Protein AF-M6RF35-F1 (afdb_monomer_lite)

Organism: NCBI:txid1049910

Radius of gyration: 18.23 Å; chains: 1; bounding box: 44×42×42 Å

Secondary structure (DSSP, 8-state):
--HHHHHHHHHHHHHHHHHHHHH-TT-TTS-----HHHHHHHHHHHHHHHHHHHHHHTT----HHHHHHHHHHHHHHHHHHHHHHHHHHHHHHHTT-TT-HHHHHHHHHHHHHHHHHHHHHHHHHHHTT--

Sequence (131 aa):
MSSEEKDRIRKEVIQRVKSLADRFPDNSLIPRELTKTQEDKRKKDEERISEVRIALLEGREVIKPEMEFYLDSKIKKTKDMVEILEYSMKFFQDSRKNDQDSSLKLIEERLVSLQKSREELVLAKKKLDIP

Structure (mmCIF, N/CA/C/O backbone):
data_AF-M6RF35-F1
#
_entry.id   AF-M6RF35-F1
#
loop_
_atom_site.group_PDB
_atom_site.id
_atom_site.type_symbol
_atom_site.label_atom_id
_atom_site.label_alt_id
_atom_site.label_comp_id
_atom_site.label_asym_id
_atom_site.label_entity_id
_atom_site.label_seq_id
_atom_site.pdbx_PDB_ins_code
_atom_site.Cartn_x
_atom_site.Cartn_y
_atom_site.Cartn_z
_atom_site.occupancy
_atom_site.B_iso_or_equiv
_atom_site.auth_seq_id
_atom_site.auth_comp_id
_atom_site.auth_asym_id
_atom_site.auth_atom_id
_atom_site.pdbx_PDB_model_num
ATOM 1 N N . MET A 1 1 ? 17.941 20.913 -0.288 1.00 61.19 1 MET A N 1
ATOM 2 C CA . MET A 1 1 ? 17.286 20.645 -1.586 1.00 61.19 1 MET A CA 1
ATOM 3 C C . MET A 1 1 ? 16.216 21.689 -1.828 1.00 61.19 1 MET A C 1
ATOM 5 O O . MET A 1 1 ? 15.343 21.836 -0.973 1.00 61.19 1 MET A O 1
ATOM 9 N N . SER A 1 2 ? 16.296 22.407 -2.947 1.00 86.31 2 SER A N 1
ATOM 10 C CA . SER A 1 2 ? 15.253 23.357 -3.358 1.00 86.31 2 SER A CA 1
ATOM 11 C C . SER A 1 2 ? 13.989 22.617 -3.821 1.00 86.31 2 SER A C 1
ATOM 13 O O . SER A 1 2 ? 14.038 21.419 -4.116 1.00 86.31 2 SER A O 1
ATOM 15 N N . SER A 1 3 ? 12.845 23.310 -3.873 1.00 85.56 3 SER A N 1
ATOM 16 C CA . SER A 1 3 ? 11.602 22.736 -4.421 1.00 85.56 3 SER A CA 1
ATOM 17 C C . SER A 1 3 ? 11.791 22.289 -5.873 1.00 85.56 3 SER A C 1
ATOM 19 O O . SER A 1 3 ? 11.427 21.176 -6.232 1.00 85.56 3 SER A O 1
ATOM 21 N N . GLU A 1 4 ? 12.468 23.115 -6.671 1.00 87.31 4 GLU A N 1
ATOM 22 C CA . GLU A 1 4 ? 12.744 22.853 -8.087 1.00 87.31 4 GLU A CA 1
ATOM 23 C C . GLU A 1 4 ? 13.566 21.577 -8.304 1.00 87.31 4 GLU A C 1
ATOM 25 O O . GLU A 1 4 ? 13.311 20.798 -9.223 1.00 87.31 4 GLU A O 1
ATOM 30 N N . GLU A 1 5 ? 14.543 21.325 -7.433 1.00 90.62 5 GLU A N 1
ATOM 31 C CA . GLU A 1 5 ? 15.378 20.132 -7.515 1.00 90.62 5 GLU A CA 1
ATOM 32 C C . GLU A 1 5 ? 14.592 18.856 -7.183 1.00 90.62 5 GLU A C 1
ATOM 34 O O . GLU A 1 5 ? 14.763 17.832 -7.848 1.00 90.62 5 GLU A O 1
ATOM 39 N N . LYS A 1 6 ? 13.680 18.925 -6.204 1.00 87.62 6 LYS A N 1
ATOM 40 C CA . LYS A 1 6 ? 12.773 17.815 -5.873 1.00 87.62 6 LYS A CA 1
ATOM 41 C C . LYS A 1 6 ? 11.821 17.510 -7.028 1.00 87.62 6 LYS A C 1
ATOM 43 O O . LYS A 1 6 ? 11.629 16.340 -7.359 1.00 87.62 6 LYS A O 1
ATOM 48 N N . ASP A 1 7 ? 11.276 18.544 -7.664 1.00 88.75 7 ASP A N 1
ATOM 49 C CA . ASP A 1 7 ? 10.357 18.389 -8.794 1.00 88.75 7 ASP A CA 1
ATOM 50 C C . ASP A 1 7 ? 11.052 17.783 -10.016 1.00 88.75 7 ASP A C 1
ATOM 52 O O . ASP A 1 7 ? 10.493 16.904 -10.678 1.00 88.75 7 ASP A O 1
ATOM 56 N N . ARG A 1 8 ? 12.302 18.184 -10.286 1.00 92.81 8 ARG A N 1
ATOM 57 C CA . ARG A 1 8 ? 13.117 17.587 -11.352 1.00 92.81 8 ARG A CA 1
ATOM 58 C C . ARG A 1 8 ? 13.346 16.094 -11.114 1.00 92.81 8 ARG A C 1
ATOM 60 O O . ARG A 1 8 ? 13.094 15.297 -12.014 1.00 92.81 8 ARG A O 1
ATOM 67 N N . ILE A 1 9 ? 13.762 15.714 -9.904 1.00 92.88 9 ILE A N 1
ATOM 68 C CA . ILE A 1 9 ? 13.995 14.305 -9.544 1.00 92.88 9 ILE A CA 1
ATOM 69 C C . ILE A 1 9 ? 12.698 13.498 -9.642 1.00 92.88 9 ILE A C 1
ATOM 71 O O . ILE A 1 9 ? 12.701 12.397 -10.189 1.00 92.88 9 ILE A O 1
ATOM 75 N N . ARG A 1 10 ? 11.572 14.046 -9.164 1.00 90.62 10 ARG A N 1
ATOM 76 C CA . ARG A 1 10 ? 10.261 13.389 -9.258 1.00 90.62 10 ARG A CA 1
ATOM 77 C C . ARG A 1 10 ? 9.910 13.064 -10.711 1.00 90.62 10 ARG A C 1
ATOM 79 O O . ARG A 1 10 ? 9.582 11.915 -11.006 1.00 90.62 10 ARG A O 1
ATOM 86 N N . LYS A 1 11 ? 10.004 14.050 -11.608 1.00 93.88 11 LYS A N 1
ATOM 87 C CA . LYS A 1 11 ? 9.704 13.869 -13.038 1.00 93.88 11 LYS A CA 1
ATOM 88 C C . LYS A 1 11 ? 10.631 12.850 -13.691 1.00 93.88 11 LYS A C 1
ATOM 90 O O . LYS A 1 11 ? 10.174 11.998 -14.448 1.00 93.88 11 LYS A O 1
ATOM 95 N N . GLU A 1 12 ? 11.919 12.900 -13.368 1.00 94.62 12 GLU A N 1
ATOM 96 C CA . GLU A 1 12 ? 12.899 11.955 -13.897 1.00 94.62 12 GLU A CA 1
ATOM 97 C C . GLU A 1 12 ? 12.600 10.512 -13.465 1.00 94.62 12 GLU A C 1
ATOM 99 O O . GLU A 1 12 ? 12.614 9.601 -14.295 1.00 94.62 12 GLU A O 1
ATOM 104 N N . VAL A 1 13 ? 12.270 10.295 -12.189 1.00 94.56 13 VAL A N 1
ATOM 105 C CA . VAL A 1 13 ? 11.892 8.970 -11.680 1.00 94.56 13 VAL A CA 1
ATOM 106 C C . VAL A 1 13 ? 10.625 8.465 -12.364 1.00 94.56 13 VAL A C 1
ATOM 108 O O . VAL A 1 13 ? 10.626 7.332 -12.843 1.00 94.56 13 VAL A O 1
ATOM 111 N N . ILE A 1 14 ? 9.579 9.295 -12.463 1.00 94.94 14 ILE A N 1
ATOM 112 C CA . ILE A 1 14 ? 8.321 8.935 -13.140 1.00 94.94 14 ILE A CA 1
ATOM 113 C C . ILE A 1 14 ? 8.591 8.514 -14.587 1.00 94.94 14 ILE A C 1
ATOM 115 O O . ILE A 1 14 ? 8.095 7.481 -15.033 1.00 94.94 14 ILE A O 1
ATOM 119 N N . GLN A 1 15 ? 9.431 9.261 -15.306 1.00 95.19 15 GLN A N 1
ATOM 120 C CA . GLN A 1 15 ? 9.762 8.935 -16.688 1.00 95.19 15 GLN A CA 1
ATOM 121 C C . GLN A 1 15 ? 10.524 7.608 -16.809 1.00 95.19 15 GLN A C 1
ATOM 123 O O . GLN A 1 15 ? 10.246 6.825 -17.717 1.00 95.19 15 GLN A O 1
ATOM 128 N N . ARG A 1 16 ? 11.451 7.319 -15.885 1.00 95.19 16 ARG A N 1
ATOM 129 C CA . ARG A 1 16 ? 12.219 6.059 -15.869 1.00 95.19 16 ARG A CA 1
ATOM 130 C C . ARG A 1 16 ? 11.345 4.832 -15.601 1.00 95.19 16 ARG A C 1
ATOM 132 O O . ARG A 1 16 ? 11.623 3.770 -16.148 1.00 95.19 16 ARG A O 1
ATOM 139 N N . VAL A 1 17 ? 10.304 4.966 -14.778 1.00 94.62 17 VAL A N 1
ATOM 140 C CA . VAL A 1 17 ? 9.430 3.844 -14.377 1.00 94.62 17 VAL A CA 1
ATOM 141 C C . VAL A 1 17 ? 8.105 3.797 -15.139 1.00 94.62 17 VAL A C 1
ATOM 143 O O . VAL A 1 17 ? 7.253 2.971 -14.820 1.00 94.62 17 VAL A O 1
ATOM 146 N N . LYS A 1 18 ? 7.923 4.639 -16.163 1.00 94.50 18 LYS A N 1
ATOM 147 C CA . LYS A 1 18 ? 6.664 4.760 -16.911 1.00 94.50 18 LYS A CA 1
ATOM 148 C C . LYS A 1 18 ? 6.152 3.422 -17.454 1.00 94.50 18 LYS A C 1
ATOM 150 O O . LYS A 1 18 ? 4.999 3.080 -17.233 1.00 94.50 18 LYS A O 1
ATOM 155 N N . SER A 1 19 ? 7.016 2.628 -18.086 1.00 93.44 19 SER A N 1
ATOM 156 C CA . SER A 1 19 ? 6.635 1.311 -18.623 1.00 93.44 19 SER A CA 1
ATOM 157 C C . SER A 1 19 ? 6.151 0.341 -17.540 1.00 93.44 19 SER A C 1
ATOM 159 O O . SER A 1 19 ? 5.265 -0.478 -17.782 1.00 93.44 19 SER A O 1
ATOM 161 N N . LEU A 1 20 ? 6.713 0.444 -16.334 1.00 93.38 20 LEU A N 1
ATOM 162 C CA . LEU A 1 20 ? 6.280 -0.328 -15.176 1.00 93.38 20 LEU A CA 1
ATOM 163 C C . LEU A 1 20 ? 4.925 0.182 -14.666 1.00 93.38 20 LEU A C 1
ATOM 165 O O . LEU A 1 20 ? 4.040 -0.618 -14.378 1.00 93.38 20 LEU A O 1
ATOM 169 N N . ALA A 1 21 ? 4.734 1.501 -14.608 1.00 94.31 21 ALA A N 1
ATOM 170 C CA . ALA A 1 21 ? 3.476 2.123 -14.198 1.00 94.31 21 ALA A CA 1
ATOM 171 C C . ALA A 1 21 ? 2.311 1.775 -15.140 1.00 94.31 21 ALA A C 1
ATOM 173 O O . ALA A 1 21 ? 1.199 1.548 -14.658 1.00 94.31 21 ALA A O 1
ATOM 174 N N . ASP A 1 22 ? 2.579 1.696 -16.447 1.00 94.12 22 ASP A N 1
ATOM 175 C CA . ASP A 1 22 ? 1.612 1.304 -17.479 1.00 94.12 22 ASP A CA 1
ATOM 176 C C . ASP A 1 22 ? 1.225 -0.181 -17.357 1.00 94.12 22 ASP A C 1
ATOM 178 O O . ASP A 1 22 ? 0.071 -0.546 -17.573 1.00 94.12 22 ASP A O 1
ATOM 182 N N . ARG A 1 23 ? 2.172 -1.046 -16.962 1.00 94.25 23 ARG A N 1
ATOM 183 C CA . ARG A 1 23 ? 1.915 -2.475 -16.707 1.00 94.25 23 ARG A CA 1
ATOM 184 C C . ARG A 1 23 ? 1.093 -2.706 -15.435 1.00 94.25 23 ARG A C 1
ATOM 186 O O . ARG A 1 23 ? 0.346 -3.677 -15.368 1.00 94.25 23 ARG A O 1
ATOM 193 N N . PHE A 1 24 ? 1.236 -1.828 -14.447 1.00 95.44 24 PHE A N 1
ATOM 194 C CA . PHE A 1 24 ? 0.614 -1.945 -13.129 1.00 95.44 24 PHE A CA 1
ATOM 195 C C . PHE A 1 24 ? -0.213 -0.693 -12.806 1.00 95.44 24 PHE A C 1
ATOM 197 O O . PHE A 1 24 ? 0.170 0.093 -11.932 1.00 95.44 24 PHE A O 1
ATOM 204 N N . PRO A 1 25 ? -1.331 -0.456 -13.516 1.00 92.81 25 PRO A N 1
ATOM 205 C CA . PRO A 1 25 ? -2.085 0.796 -13.432 1.00 92.81 25 PRO A CA 1
ATOM 206 C C . PRO A 1 25 ? -2.644 1.075 -12.031 1.00 92.81 25 PRO A C 1
ATOM 208 O O . PRO A 1 25 ? -2.663 2.227 -11.600 1.00 92.81 25 PRO A O 1
ATOM 211 N N . ASP A 1 26 ? -3.011 0.026 -11.294 1.00 94.31 26 ASP A N 1
ATOM 212 C CA . ASP A 1 26 ? -3.618 0.143 -9.965 1.00 94.31 26 ASP A CA 1
ATOM 213 C C . ASP A 1 26 ? -2.603 0.111 -8.818 1.00 94.31 26 ASP A C 1
ATOM 215 O O . ASP A 1 26 ? -2.972 0.288 -7.654 1.00 94.31 26 ASP A O 1
ATOM 219 N N . ASN A 1 27 ? -1.318 -0.105 -9.103 1.00 96.25 27 ASN A N 1
ATOM 220 C CA . ASN A 1 27 ? -0.298 -0.240 -8.072 1.00 96.25 27 ASN A CA 1
ATOM 221 C C . ASN A 1 27 ? 0.134 1.131 -7.538 1.00 96.25 27 ASN A C 1
ATOM 223 O O . ASN A 1 27 ? 0.714 1.955 -8.257 1.00 96.25 27 ASN A O 1
ATOM 227 N N . SER A 1 28 ? -0.130 1.378 -6.254 1.00 93.44 28 SER A N 1
ATOM 228 C CA . SER A 1 28 ? 0.100 2.683 -5.624 1.00 93.44 28 SER A CA 1
ATOM 229 C C . SER A 1 28 ? 1.568 2.953 -5.282 1.00 93.44 28 SER A C 1
ATOM 231 O O . SER A 1 28 ? 1.921 4.086 -4.960 1.00 93.44 28 SER A O 1
ATOM 233 N N . LEU A 1 29 ? 2.429 1.933 -5.356 1.00 94.38 29 LEU A N 1
ATOM 234 C CA . LEU A 1 29 ? 3.850 2.042 -5.021 1.00 94.38 29 LEU A CA 1
ATOM 235 C C . LEU A 1 29 ? 4.705 2.507 -6.194 1.00 94.38 29 LEU A C 1
ATOM 237 O O . LEU A 1 29 ? 5.835 2.941 -5.976 1.00 94.38 29 LEU A O 1
ATOM 241 N N . ILE A 1 30 ? 4.188 2.424 -7.421 1.00 94.94 30 ILE A N 1
ATOM 242 C CA . ILE A 1 30 ? 4.919 2.846 -8.614 1.00 94.94 30 ILE A CA 1
ATOM 243 C C . ILE A 1 30 ? 4.643 4.334 -8.866 1.00 94.94 30 ILE A C 1
ATOM 245 O O . ILE A 1 30 ? 3.483 4.709 -9.085 1.00 94.94 30 ILE A O 1
ATOM 249 N N . PRO A 1 31 ? 5.685 5.192 -8.848 1.00 93.75 31 PRO A N 1
ATOM 250 C CA . PRO A 1 31 ? 5.546 6.611 -9.146 1.00 93.75 31 PRO A CA 1
ATOM 251 C C . PRO A 1 31 ? 4.903 6.847 -10.512 1.00 93.75 31 PRO A C 1
ATOM 253 O O . PRO A 1 31 ? 5.311 6.261 -11.513 1.00 93.75 31 PRO A O 1
ATOM 256 N N . ARG A 1 32 ? 3.922 7.749 -10.552 1.00 94.00 32 ARG A N 1
ATOM 257 C CA . ARG A 1 32 ? 3.235 8.165 -11.776 1.00 94.00 32 ARG A CA 1
ATOM 258 C C . ARG A 1 32 ? 2.782 9.616 -11.680 1.00 94.00 32 ARG A C 1
ATOM 260 O O . ARG A 1 32 ? 2.693 10.169 -10.579 1.00 94.00 32 ARG A O 1
ATOM 267 N N . GLU A 1 33 ? 2.496 10.211 -12.832 1.00 91.81 33 GLU A N 1
ATOM 268 C CA . GLU A 1 33 ? 1.795 11.491 -12.876 1.00 91.81 33 GLU A CA 1
ATOM 269 C C . GLU A 1 33 ? 0.375 11.309 -12.340 1.00 91.81 33 GLU A C 1
ATOM 271 O O . GLU A 1 33 ? -0.315 10.343 -12.673 1.00 91.81 33 GLU A O 1
ATOM 276 N N . LEU A 1 34 ? -0.040 12.234 -11.482 1.00 89.38 34 LEU A N 1
ATOM 277 C CA . LEU A 1 34 ? -1.364 12.258 -10.879 1.00 89.38 34 LEU A CA 1
ATOM 278 C C . LEU A 1 34 ? -2.033 13.574 -11.250 1.00 89.38 34 LEU A C 1
ATOM 280 O O . LEU A 1 34 ? -1.385 14.617 -11.327 1.00 89.38 34 LEU A O 1
ATOM 284 N N . THR A 1 35 ? -3.344 13.540 -11.456 1.00 92.62 35 THR A N 1
ATOM 285 C CA . THR A 1 35 ? -4.122 14.775 -11.559 1.00 92.62 35 THR A CA 1
ATOM 286 C C . THR A 1 35 ? -4.153 15.481 -10.205 1.00 92.62 35 THR A C 1
ATOM 288 O O . THR A 1 35 ? -4.031 14.839 -9.161 1.00 92.62 35 THR A O 1
ATOM 291 N N . LYS A 1 36 ? -4.393 16.798 -10.191 1.00 93.56 36 LYS A N 1
ATOM 292 C CA . LYS A 1 36 ? -4.513 17.571 -8.942 1.00 93.56 36 LYS A CA 1
ATOM 293 C C . LYS A 1 36 ? -5.509 16.939 -7.959 1.00 93.56 36 LYS A C 1
ATOM 295 O O . LYS A 1 36 ? -5.217 16.792 -6.781 1.00 93.56 36 LYS A O 1
ATOM 300 N N . THR A 1 37 ? -6.649 16.468 -8.463 1.00 95.12 37 THR A N 1
ATOM 301 C CA . THR A 1 37 ? -7.661 15.766 -7.660 1.00 95.12 37 THR A CA 1
ATOM 302 C C . THR A 1 37 ? -7.128 14.472 -7.037 1.00 95.12 37 THR A C 1
ATOM 304 O O . THR A 1 37 ? -7.452 14.159 -5.893 1.00 95.12 37 THR A O 1
ATOM 307 N N . GLN A 1 38 ? -6.311 13.711 -7.768 1.00 93.31 38 GLN A N 1
ATOM 308 C CA . GLN A 1 38 ? -5.680 12.497 -7.248 1.00 93.31 38 GLN A CA 1
ATOM 309 C C . GLN A 1 38 ? -4.587 12.817 -6.223 1.00 93.31 38 GLN A C 1
ATOM 311 O O . GLN A 1 38 ? -4.476 12.106 -5.227 1.00 93.31 38 GLN A O 1
ATOM 316 N N . GLU A 1 39 ? -3.808 13.880 -6.433 1.00 92.88 39 GLU A N 1
ATOM 317 C CA . GLU A 1 39 ? -2.814 14.346 -5.461 1.00 92.88 39 GLU A CA 1
ATOM 318 C C . GLU A 1 39 ? -3.473 14.792 -4.153 1.00 92.88 39 GLU A C 1
ATOM 320 O O . GLU A 1 39 ? -3.055 14.350 -3.082 1.00 92.88 39 GLU A O 1
ATOM 325 N N . ASP A 1 40 ? -4.541 15.590 -4.239 1.00 95.69 40 ASP A N 1
ATOM 326 C CA . ASP A 1 40 ? -5.304 16.056 -3.079 1.00 95.69 40 ASP A CA 1
ATOM 327 C C . ASP A 1 40 ? -5.917 14.881 -2.308 1.00 95.69 40 ASP A C 1
ATOM 329 O O . ASP A 1 40 ? -5.856 14.837 -1.078 1.00 95.69 40 ASP A O 1
ATOM 333 N N . LYS A 1 41 ? -6.476 13.896 -3.024 1.00 95.19 41 LYS A N 1
ATOM 334 C CA . LYS A 1 41 ? -6.994 12.671 -2.406 1.00 95.19 41 LYS A CA 1
ATOM 335 C C . LYS A 1 41 ? -5.882 11.892 -1.706 1.00 95.19 41 LYS A C 1
ATOM 337 O O . LYS A 1 41 ? -6.045 11.539 -0.544 1.00 95.19 41 LYS A O 1
ATOM 342 N N . ARG A 1 42 ? -4.750 11.659 -2.379 1.00 93.50 42 ARG A N 1
ATOM 343 C CA . ARG A 1 42 ? -3.615 10.924 -1.801 1.00 93.50 42 ARG A CA 1
ATOM 344 C C . ARG A 1 42 ? -3.109 11.602 -0.532 1.00 93.50 42 ARG A C 1
ATOM 346 O O . ARG A 1 42 ? -2.869 10.919 0.453 1.00 93.50 42 ARG A O 1
ATOM 353 N N . LYS A 1 43 ? -2.992 12.932 -0.540 1.00 95.25 43 LYS A N 1
ATOM 354 C CA . LYS A 1 43 ? -2.567 13.701 0.633 1.00 95.25 43 LYS A CA 1
ATOM 355 C C . LYS A 1 43 ? -3.531 13.519 1.810 1.00 95.25 43 LYS A C 1
ATOM 357 O O . LYS A 1 43 ? -3.084 13.232 2.914 1.00 95.25 43 LYS A O 1
ATOM 362 N N . LYS A 1 44 ? -4.843 13.615 1.568 1.00 96.88 44 LYS A N 1
ATOM 363 C CA . LYS A 1 44 ? -5.865 13.372 2.602 1.00 96.88 44 LYS A CA 1
ATOM 364 C C . LYS A 1 44 ? -5.822 11.943 3.136 1.00 96.88 44 LYS A C 1
ATOM 366 O O . LYS A 1 44 ? -5.919 11.735 4.340 1.00 96.88 44 LYS A O 1
ATOM 371 N N . ASP A 1 45 ? -5.654 10.964 2.251 1.00 97.00 45 ASP A N 1
ATOM 372 C CA . ASP A 1 45 ? -5.534 9.560 2.641 1.00 97.00 45 ASP A CA 1
ATOM 373 C C . ASP A 1 45 ? -4.266 9.334 3.495 1.00 97.00 45 ASP A C 1
ATOM 375 O O . ASP A 1 45 ? -4.316 8.621 4.495 1.00 97.00 45 ASP A O 1
ATOM 379 N N . GLU A 1 46 ? -3.140 9.973 3.154 1.00 96.00 46 GLU A N 1
ATOM 380 C CA . GLU A 1 46 ? -1.890 9.929 3.930 1.00 96.00 46 GLU A CA 1
ATOM 381 C C . GLU A 1 46 ? -2.037 10.562 5.322 1.00 96.00 46 GLU A C 1
ATOM 383 O O . GLU A 1 46 ? -1.588 9.971 6.309 1.00 96.00 46 GLU A O 1
ATOM 388 N N . GLU A 1 47 ? -2.692 11.722 5.413 1.00 97.69 47 GLU A N 1
ATOM 389 C CA . GLU A 1 47 ? -3.013 12.398 6.678 1.00 97.69 47 GLU A CA 1
ATOM 390 C C . GLU A 1 47 ? -3.894 11.503 7.560 1.00 97.69 47 GLU A C 1
ATOM 392 O O . GLU A 1 47 ? -3.523 11.197 8.695 1.00 97.69 47 GLU A O 1
ATOM 397 N N . ARG A 1 48 ? -4.976 10.955 6.997 1.00 97.62 48 ARG A N 1
ATOM 398 C CA . ARG A 1 48 ? -5.895 10.036 7.686 1.00 97.62 48 ARG A CA 1
ATOM 399 C C . ARG A 1 48 ? -5.189 8.777 8.205 1.00 97.62 48 ARG A C 1
ATOM 401 O O . ARG A 1 48 ? -5.372 8.374 9.351 1.00 97.62 48 ARG A O 1
ATOM 408 N N . ILE A 1 49 ? -4.310 8.167 7.400 1.00 97.62 49 ILE A N 1
ATOM 409 C CA . ILE A 1 49 ? -3.481 7.023 7.831 1.00 97.62 49 ILE A CA 1
ATOM 410 C C . ILE A 1 49 ? -2.538 7.417 8.976 1.00 97.62 49 ILE A C 1
ATOM 412 O O . ILE A 1 49 ? -2.263 6.597 9.861 1.00 97.62 49 ILE 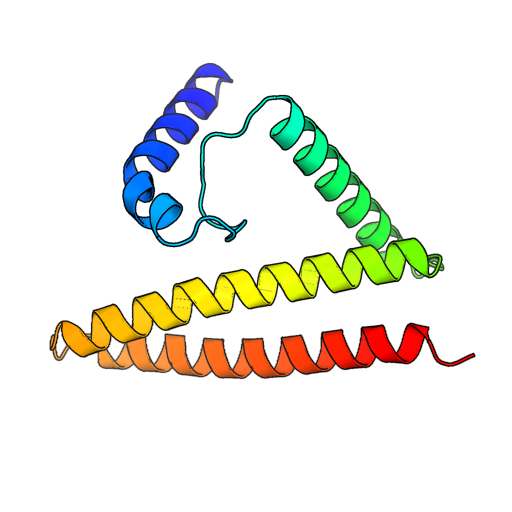A O 1
ATOM 416 N N . SER A 1 50 ? -1.984 8.630 8.934 1.00 97.75 50 SER A N 1
ATOM 417 C CA . SER A 1 50 ? -1.078 9.135 9.965 1.00 97.75 50 SER A CA 1
ATOM 418 C C . SER A 1 50 ? -1.802 9.322 11.296 1.00 97.75 50 SER A C 1
ATOM 420 O O . SER A 1 50 ? -1.297 8.873 12.323 1.00 97.75 50 SER A O 1
ATOM 422 N N . GLU A 1 51 ? -2.999 9.903 11.279 1.00 97.62 51 GLU A N 1
ATOM 423 C CA . GLU A 1 51 ? -3.828 10.106 12.472 1.00 97.62 51 GLU A CA 1
ATOM 424 C C . GLU A 1 51 ? -4.174 8.784 13.161 1.00 97.62 51 GLU A C 1
ATOM 426 O O . GLU A 1 51 ? -3.931 8.637 14.362 1.00 97.62 51 GLU A O 1
ATOM 431 N N . VAL A 1 52 ? -4.638 7.785 12.399 1.00 97.94 52 VAL A N 1
ATOM 432 C CA . VAL A 1 52 ? -4.923 6.447 12.945 1.00 97.94 52 VAL A CA 1
ATOM 433 C C . VAL A 1 52 ? -3.667 5.815 13.544 1.00 97.94 52 VAL A C 1
ATOM 435 O O . VAL A 1 52 ? -3.719 5.220 14.619 1.00 97.94 52 VAL A O 1
ATOM 438 N N . ARG A 1 53 ? -2.507 5.965 12.891 1.00 96.44 53 ARG A N 1
ATOM 439 C CA . ARG A 1 53 ? -1.241 5.433 13.417 1.00 96.44 53 ARG A CA 1
ATOM 440 C C . ARG A 1 53 ? -0.854 6.083 14.742 1.00 96.44 53 ARG A C 1
ATOM 442 O O . ARG A 1 53 ? -0.428 5.369 15.643 1.00 96.44 53 ARG A O 1
ATOM 449 N N . ILE A 1 54 ? -0.971 7.405 14.845 1.00 97.94 54 ILE A N 1
ATOM 450 C CA . ILE A 1 54 ? -0.655 8.145 16.073 1.00 97.94 54 ILE A CA 1
ATOM 451 C C . ILE A 1 54 ? -1.582 7.686 17.200 1.00 97.94 54 ILE A C 1
ATOM 453 O O . ILE A 1 54 ? -1.093 7.329 18.267 1.00 97.94 54 ILE A O 1
ATOM 457 N N . ALA A 1 55 ? -2.890 7.594 16.942 1.00 97.50 55 ALA A N 1
ATOM 458 C CA . ALA A 1 55 ? -3.854 7.102 17.923 1.00 97.50 55 ALA A CA 1
ATOM 459 C C . ALA A 1 55 ? -3.489 5.699 18.438 1.00 97.50 55 ALA A C 1
ATOM 461 O O . ALA A 1 55 ? -3.435 5.489 19.647 1.00 97.50 55 ALA A O 1
ATOM 462 N N . LEU A 1 56 ? -3.143 4.769 17.540 1.00 95.88 56 LEU A N 1
ATOM 463 C CA . LEU A 1 56 ? -2.729 3.416 17.923 1.00 95.88 56 LEU A CA 1
ATOM 464 C C . LEU A 1 56 ? -1.449 3.389 18.767 1.00 95.88 56 LEU A C 1
ATOM 466 O O . LEU A 1 56 ? -1.365 2.614 19.716 1.00 95.88 56 LEU A O 1
ATOM 470 N N . LEU A 1 57 ? -0.457 4.220 18.433 1.00 97.06 57 LEU A N 1
ATOM 471 C CA . LEU A 1 57 ? 0.794 4.317 19.197 1.00 97.06 57 LEU A CA 1
ATOM 472 C C . LEU A 1 57 ? 0.573 4.894 20.599 1.00 97.06 57 LEU A C 1
ATOM 474 O O . LEU A 1 57 ? 1.259 4.503 21.538 1.00 97.06 57 LEU A O 1
ATOM 478 N N . GLU A 1 58 ? -0.392 5.797 20.739 1.00 97.50 58 GLU A N 1
ATOM 479 C CA . GLU A 1 58 ? -0.781 6.411 22.011 1.00 97.50 58 GLU A CA 1
ATOM 480 C C . GLU A 1 58 ? -1.789 5.559 22.802 1.00 97.50 58 GLU A C 1
ATOM 482 O O . GLU A 1 58 ? -2.235 5.972 23.870 1.00 97.50 58 GLU A O 1
ATOM 487 N N . GLY A 1 59 ? -2.175 4.384 22.289 1.00 95.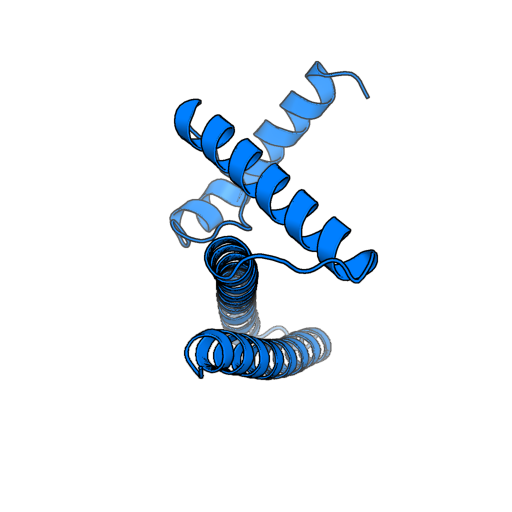50 59 GLY A N 1
ATOM 488 C CA . GLY A 1 59 ? -3.177 3.518 22.914 1.00 95.50 59 GLY A CA 1
ATOM 489 C C . GLY A 1 59 ? -4.593 4.104 22.915 1.00 95.50 59 GLY A C 1
ATOM 490 O O . GLY A 1 59 ? -5.435 3.666 23.697 1.00 95.50 59 GLY A O 1
ATOM 491 N N . ARG A 1 60 ? -4.865 5.100 22.063 1.00 96.62 60 ARG A N 1
ATOM 492 C CA . ARG A 1 60 ? -6.194 5.699 21.905 1.00 96.62 60 ARG A CA 1
ATOM 493 C C . ARG A 1 60 ? -7.107 4.791 21.090 1.00 96.62 60 ARG A C 1
ATOM 495 O O . ARG A 1 60 ? -6.678 4.118 20.153 1.00 96.62 60 ARG A O 1
ATOM 502 N N . GLU A 1 61 ? -8.391 4.828 21.430 1.00 93.38 61 GLU A N 1
ATOM 503 C CA . GLU A 1 61 ? -9.429 4.151 20.663 1.00 93.38 61 GLU A CA 1
ATOM 504 C C . GLU A 1 61 ? -9.578 4.786 19.273 1.00 93.38 61 GLU A C 1
ATOM 506 O O . GLU A 1 61 ? -9.552 6.009 19.113 1.00 93.38 61 GLU A O 1
ATOM 511 N N . VAL A 1 62 ? -9.734 3.937 18.258 1.00 95.88 62 VAL A N 1
ATOM 512 C CA . VAL A 1 62 ? -9.964 4.337 16.869 1.00 95.88 62 VAL A CA 1
ATOM 513 C C . VAL A 1 62 ? -11.332 3.818 16.467 1.00 95.88 62 VAL A C 1
ATOM 515 O O . VAL A 1 62 ? -11.585 2.616 16.537 1.00 95.88 62 VAL A O 1
ATOM 518 N N . ILE A 1 63 ? -12.207 4.716 16.019 1.00 95.50 63 ILE A N 1
ATOM 519 C CA . ILE A 1 63 ? -13.551 4.332 15.590 1.00 95.50 63 ILE A CA 1
ATOM 520 C C . ILE A 1 63 ? -13.490 3.352 14.412 1.00 95.50 63 ILE A C 1
ATOM 522 O O . ILE A 1 63 ? -12.613 3.440 13.547 1.00 95.50 63 ILE A O 1
ATOM 526 N N . LYS A 1 64 ? -14.460 2.435 14.352 1.00 95.19 64 LYS A N 1
ATOM 527 C CA . LYS A 1 64 ? -14.492 1.344 13.368 1.00 95.19 64 LYS A CA 1
ATOM 528 C C . LYS A 1 64 ? -14.231 1.790 11.914 1.00 95.19 64 LYS A C 1
ATOM 530 O O . LYS A 1 64 ? -13.343 1.197 11.305 1.00 95.19 64 LYS A O 1
ATOM 535 N N . PRO A 1 65 ? -14.876 2.841 11.362 1.00 96.44 65 PRO A N 1
ATOM 536 C CA . PRO A 1 65 ? -14.628 3.261 9.976 1.00 96.44 65 PRO A CA 1
ATOM 537 C C . PRO A 1 65 ? -13.181 3.701 9.697 1.00 96.44 65 PRO A C 1
ATOM 539 O O . PRO A 1 65 ? -12.661 3.492 8.601 1.00 96.44 65 PRO A O 1
ATOM 542 N N . GLU A 1 66 ? -12.517 4.302 10.687 1.00 97.12 66 GLU A N 1
ATOM 543 C CA . GLU A 1 66 ? -11.119 4.731 10.577 1.00 97.12 66 GLU A CA 1
ATOM 544 C C . GLU A 1 66 ? -10.165 3.539 10.657 1.00 97.12 66 GLU A C 1
ATOM 546 O O . GLU A 1 66 ? -9.204 3.444 9.888 1.00 97.12 66 GLU A O 1
ATOM 551 N N . MET A 1 67 ? -10.469 2.579 11.533 1.00 97.00 67 MET A N 1
ATOM 552 C CA . MET A 1 67 ? -9.713 1.335 11.622 1.00 97.00 67 MET A CA 1
ATOM 553 C C . MET A 1 67 ? -9.856 0.493 10.346 1.00 97.00 67 MET A C 1
ATOM 555 O O . MET A 1 67 ? -8.861 -0.016 9.831 1.00 97.00 67 MET A O 1
ATOM 559 N N . GLU A 1 68 ? -11.064 0.383 9.790 1.00 97.06 68 GLU A N 1
ATOM 560 C CA . GLU A 1 68 ? -11.313 -0.309 8.521 1.00 97.06 68 GLU A CA 1
ATOM 561 C C . GLU A 1 68 ? -10.512 0.306 7.376 1.00 97.06 68 GLU A C 1
ATOM 563 O O . GLU A 1 68 ? -9.795 -0.413 6.676 1.00 97.06 68 GLU A O 1
ATOM 568 N N . PHE A 1 69 ? -10.573 1.632 7.225 1.00 97.62 69 PHE A N 1
ATOM 569 C CA . PHE A 1 69 ? -9.793 2.350 6.220 1.00 97.62 69 PHE A CA 1
ATOM 570 C C . PHE A 1 69 ? -8.289 2.110 6.390 1.00 97.62 69 PHE A C 1
ATOM 572 O O . PHE A 1 69 ? -7.578 1.830 5.418 1.00 97.62 69 PHE A O 1
ATOM 579 N N . TYR A 1 70 ? -7.792 2.175 7.626 1.00 97.75 70 TYR A N 1
ATOM 580 C CA . TYR A 1 70 ? -6.388 1.925 7.914 1.00 97.75 70 TYR A CA 1
ATOM 581 C C . TYR A 1 70 ? -5.977 0.502 7.527 1.00 97.75 70 TYR A C 1
ATOM 583 O O . TYR A 1 70 ? -4.986 0.335 6.810 1.00 97.75 70 TYR A O 1
ATOM 591 N N . LEU A 1 71 ? -6.739 -0.520 7.924 1.00 97.25 71 LEU A N 1
ATOM 592 C CA . LEU A 1 71 ? -6.457 -1.911 7.561 1.00 97.25 71 LEU A CA 1
ATOM 593 C C . LEU A 1 71 ? -6.533 -2.133 6.047 1.00 97.25 71 LEU A C 1
ATOM 595 O O . LEU A 1 71 ? -5.644 -2.780 5.489 1.00 97.25 71 LEU A O 1
ATOM 599 N N . ASP A 1 72 ? -7.513 -1.543 5.364 1.00 97.81 72 ASP A N 1
ATOM 600 C CA . ASP A 1 72 ? -7.622 -1.609 3.904 1.00 97.81 72 ASP A CA 1
ATOM 601 C C . ASP A 1 72 ? -6.415 -0.986 3.208 1.00 97.81 72 ASP A C 1
ATOM 603 O O . ASP A 1 72 ? -5.875 -1.577 2.267 1.00 97.81 72 ASP A O 1
ATOM 607 N N . SER A 1 73 ? -5.915 0.146 3.709 1.00 97.12 73 SER A N 1
ATOM 608 C CA . SER A 1 73 ? -4.696 0.767 3.183 1.00 97.12 73 SER A CA 1
ATOM 609 C C . SER A 1 73 ? -3.476 -0.156 3.329 1.00 97.12 73 SER A C 1
ATOM 611 O O . SER A 1 73 ? -2.661 -0.271 2.408 1.00 97.12 73 SER A O 1
ATOM 613 N N . LYS A 1 74 ? -3.362 -0.880 4.453 1.00 96.81 74 LYS A N 1
ATOM 614 C CA . LYS A 1 74 ? -2.278 -1.847 4.686 1.00 96.81 74 LYS A CA 1
ATOM 615 C C . LYS A 1 74 ? -2.410 -3.063 3.782 1.00 96.81 74 LYS A C 1
ATOM 617 O O . LYS A 1 74 ? -1.423 -3.464 3.170 1.00 96.81 74 LYS A O 1
ATOM 622 N N . ILE A 1 75 ? -3.617 -3.609 3.646 1.00 97.44 75 ILE A N 1
ATOM 623 C CA . ILE A 1 75 ? -3.902 -4.735 2.751 1.00 97.44 75 ILE A CA 1
ATOM 624 C C . ILE A 1 75 ? -3.574 -4.350 1.307 1.00 97.44 75 ILE A C 1
ATOM 626 O O . ILE A 1 75 ? -2.895 -5.115 0.619 1.00 97.44 75 ILE A O 1
ATOM 630 N N . LYS A 1 76 ? -4.002 -3.165 0.852 1.00 96.88 76 LYS A N 1
ATOM 631 C CA . LYS A 1 76 ? -3.691 -2.650 -0.487 1.00 96.88 76 LYS A CA 1
ATOM 632 C C . LYS A 1 76 ? -2.187 -2.525 -0.696 1.00 96.88 76 LYS A C 1
ATOM 634 O O . LYS A 1 76 ? -1.675 -3.052 -1.677 1.00 96.88 76 LYS A O 1
ATOM 639 N N . LYS A 1 77 ? -1.472 -1.918 0.255 1.00 96.06 77 LYS A N 1
ATOM 640 C CA . LYS A 1 77 ? -0.011 -1.797 0.192 1.00 96.06 77 LYS A CA 1
ATOM 641 C C . LYS A 1 77 ? 0.672 -3.162 0.082 1.00 96.06 77 LYS A C 1
ATOM 643 O O . LYS A 1 77 ? 1.620 -3.312 -0.682 1.00 96.06 77 LYS A O 1
ATOM 648 N N . THR A 1 78 ? 0.193 -4.163 0.819 1.00 96.94 78 THR A N 1
ATOM 649 C CA . THR A 1 78 ? 0.728 -5.527 0.737 1.00 96.94 78 THR A CA 1
ATOM 650 C C . THR A 1 78 ? 0.451 -6.175 -0.615 1.00 96.94 78 THR A C 1
ATOM 652 O O . THR A 1 78 ? 1.363 -6.774 -1.178 1.00 96.94 78 THR A O 1
ATOM 655 N N . LYS A 1 79 ? -0.756 -6.017 -1.174 1.00 97.25 79 LYS A N 1
ATOM 656 C CA . LYS A 1 79 ? -1.070 -6.486 -2.536 1.00 97.25 79 LYS A CA 1
ATOM 657 C C . LYS A 1 79 ? -0.146 -5.846 -3.576 1.00 97.25 79 LYS A C 1
ATOM 659 O O . LYS A 1 79 ? 0.403 -6.559 -4.406 1.00 97.25 79 LYS A O 1
ATOM 664 N N . ASP A 1 80 ? 0.095 -4.544 -3.458 1.00 97.25 80 ASP A N 1
ATOM 665 C CA . ASP A 1 80 ? 0.962 -3.802 -4.375 1.00 97.25 80 ASP A CA 1
ATOM 666 C C . ASP A 1 80 ? 2.424 -4.256 -4.307 1.00 97.25 80 ASP A C 1
ATOM 668 O O . ASP A 1 80 ? 3.091 -4.361 -5.334 1.00 97.25 80 ASP A O 1
ATOM 672 N N . MET A 1 81 ? 2.932 -4.558 -3.107 1.00 96.44 81 MET A N 1
ATOM 673 C CA . MET A 1 81 ? 4.277 -5.124 -2.955 1.00 96.44 81 MET A CA 1
ATOM 674 C C . MET A 1 81 ? 4.373 -6.527 -3.558 1.00 96.44 81 MET A C 1
ATOM 676 O O . MET A 1 81 ? 5.360 -6.827 -4.223 1.00 96.44 81 MET A O 1
ATOM 680 N N . VAL A 1 82 ? 3.365 -7.377 -3.329 1.00 96.81 82 VAL A N 1
ATOM 681 C CA . VAL A 1 82 ? 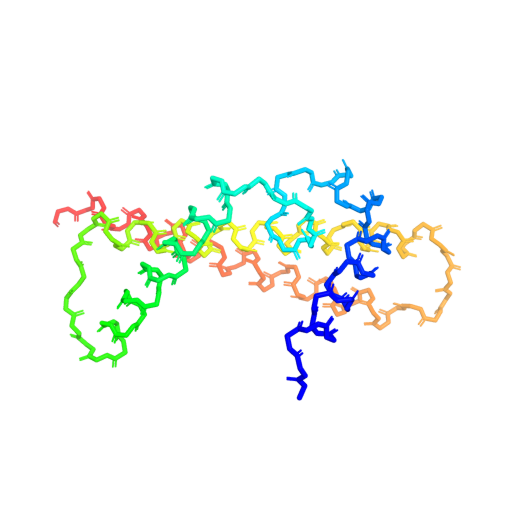3.327 -8.744 -3.873 1.00 96.81 82 VAL A CA 1
ATOM 682 C C . VAL A 1 82 ? 3.358 -8.712 -5.398 1.00 96.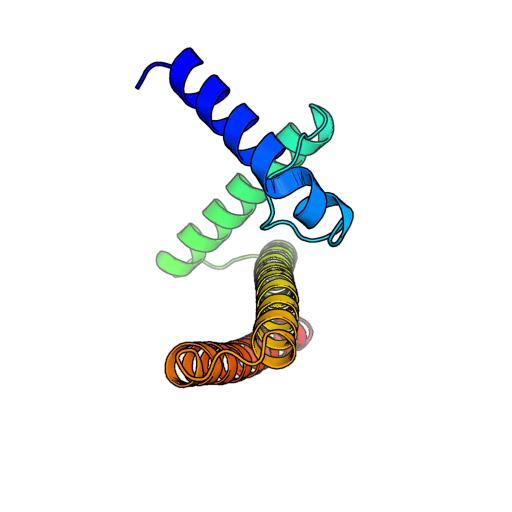81 82 VAL A C 1
ATOM 684 O O . VAL A 1 82 ? 4.183 -9.396 -5.989 1.00 96.81 82 VAL A O 1
ATOM 687 N N . GLU A 1 83 ? 2.550 -7.862 -6.029 1.00 95.81 83 GLU A N 1
ATOM 688 C CA . GLU A 1 83 ? 2.490 -7.747 -7.491 1.00 95.81 83 GLU A CA 1
ATOM 689 C C . GLU A 1 83 ? 3.853 -7.382 -8.115 1.00 95.81 83 GLU A C 1
ATOM 691 O O . GLU A 1 83 ? 4.287 -8.004 -9.088 1.00 95.81 83 GLU A O 1
ATOM 696 N N . ILE A 1 84 ? 4.576 -6.425 -7.519 1.00 94.38 84 ILE A N 1
ATOM 697 C CA . ILE A 1 84 ? 5.915 -6.022 -7.987 1.00 94.38 84 ILE A CA 1
ATOM 698 C C . ILE A 1 84 ? 6.931 -7.155 -7.797 1.00 94.38 84 ILE A C 1
ATOM 700 O O . ILE A 1 84 ? 7.770 -7.395 -8.671 1.00 94.38 84 ILE A O 1
ATOM 704 N N . LEU A 1 85 ? 6.879 -7.847 -6.658 1.00 94.56 85 LEU A N 1
ATOM 705 C CA . LEU A 1 85 ? 7.810 -8.929 -6.340 1.00 94.56 85 LEU A CA 1
ATOM 706 C C . LEU A 1 85 ? 7.574 -10.162 -7.215 1.00 94.56 85 LEU A C 1
ATOM 708 O O . LEU A 1 85 ? 8.540 -10.717 -7.730 1.00 94.56 85 LEU A O 1
ATOM 712 N N . GLU A 1 86 ? 6.321 -10.542 -7.461 1.00 94.44 86 GLU A N 1
ATOM 713 C CA . GLU A 1 86 ? 5.966 -11.630 -8.382 1.00 94.44 86 GLU A CA 1
ATOM 714 C C . GLU A 1 86 ? 6.414 -11.323 -9.815 1.00 94.44 86 GLU A C 1
ATOM 716 O O . GLU A 1 86 ? 6.940 -12.198 -10.506 1.00 94.44 86 GLU A O 1
ATOM 721 N N . TYR A 1 87 ? 6.257 -10.076 -10.266 1.00 92.25 87 TYR A N 1
ATOM 722 C CA . TYR A 1 87 ? 6.773 -9.651 -11.566 1.00 92.25 87 TYR A CA 1
ATOM 723 C C . TYR A 1 87 ? 8.299 -9.737 -11.638 1.00 92.25 87 TYR A C 1
ATOM 725 O O . TYR A 1 87 ? 8.846 -10.262 -12.609 1.00 92.25 87 TYR A O 1
ATOM 733 N N . SER A 1 88 ? 8.982 -9.257 -10.598 1.00 88.94 88 SER A N 1
ATOM 734 C CA . SER A 1 88 ? 10.445 -9.288 -10.517 1.00 88.94 88 SER A CA 1
ATOM 735 C C . SER A 1 88 ? 10.964 -10.726 -10.504 1.00 88.94 88 SER A C 1
ATOM 737 O O . SER A 1 88 ? 11.903 -11.046 -11.225 1.00 88.94 88 SER A O 1
ATOM 739 N N . MET A 1 89 ? 10.311 -11.611 -9.749 1.00 90.19 89 MET A N 1
ATOM 740 C CA . MET A 1 89 ? 10.629 -13.037 -9.684 1.00 90.19 89 MET A CA 1
ATOM 741 C C . MET A 1 89 ? 10.525 -13.704 -11.057 1.00 90.19 89 MET A C 1
ATOM 743 O O . MET A 1 89 ? 11.485 -14.338 -11.489 1.00 90.19 89 MET A O 1
ATOM 747 N N . LYS A 1 90 ? 9.411 -13.499 -11.776 1.00 88.81 90 LYS A N 1
ATOM 748 C CA . LYS A 1 90 ? 9.235 -14.020 -13.144 1.00 88.81 90 LYS A CA 1
ATOM 749 C C . LYS A 1 90 ? 10.321 -13.502 -14.084 1.00 88.81 90 LYS A C 1
ATOM 751 O O . LYS A 1 90 ? 10.949 -14.283 -14.787 1.00 88.81 90 LYS A O 1
ATOM 756 N N . PHE A 1 91 ? 10.603 -12.200 -14.033 1.00 85.19 91 PHE A N 1
ATOM 757 C CA . PHE A 1 91 ? 11.650 -11.588 -14.848 1.00 85.19 91 PHE A CA 1
ATOM 758 C C . PHE A 1 91 ? 13.034 -12.209 -14.595 1.00 85.19 91 PHE A C 1
ATOM 760 O O . PHE A 1 91 ? 13.765 -12.499 -15.543 1.00 85.19 91 PHE A O 1
ATOM 767 N N . PHE A 1 92 ? 13.398 -12.438 -13.331 1.00 83.25 92 PHE A N 1
ATOM 768 C CA . PHE A 1 92 ? 14.680 -13.048 -12.978 1.00 83.25 92 PHE A CA 1
ATOM 769 C C . 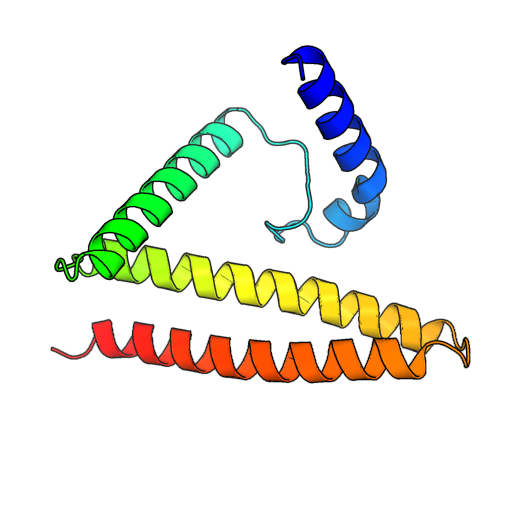PHE A 1 92 ? 14.762 -14.518 -13.407 1.00 83.25 92 PHE A C 1
ATOM 771 O O . PHE A 1 92 ? 15.758 -14.906 -14.021 1.00 83.25 92 PHE A O 1
ATOM 778 N N . GLN A 1 93 ? 13.701 -15.299 -13.178 1.00 83.75 93 GLN A N 1
ATOM 779 C CA . GLN A 1 93 ? 13.606 -16.697 -13.619 1.00 83.75 93 GLN A CA 1
ATOM 780 C C . GLN A 1 93 ? 13.742 -16.832 -15.144 1.00 83.75 93 GLN A C 1
ATOM 782 O O . GLN A 1 93 ? 14.510 -17.668 -15.627 1.00 83.75 93 GLN A O 1
ATOM 787 N N . ASP A 1 94 ? 13.073 -15.962 -15.903 1.00 81.19 94 ASP A N 1
ATOM 788 C CA . ASP A 1 94 ? 13.126 -15.960 -17.369 1.00 81.19 94 ASP A CA 1
ATOM 789 C C . ASP A 1 94 ? 14.509 -15.548 -17.906 1.00 81.19 94 ASP A C 1
ATOM 791 O O . ASP A 1 94 ? 14.915 -15.971 -18.990 1.00 81.19 94 ASP A O 1
ATOM 795 N N . SER A 1 95 ? 15.271 -14.754 -17.143 1.00 75.12 95 SER A N 1
ATOM 796 C CA . SER A 1 95 ? 16.565 -14.215 -17.579 1.00 75.12 95 SER A CA 1
ATOM 797 C C . SER A 1 95 ? 17.747 -15.199 -17.509 1.00 75.12 95 SER A C 1
ATOM 799 O O . SER A 1 95 ? 18.819 -14.867 -18.018 1.00 75.12 95 SER A O 1
ATOM 801 N N . ARG A 1 96 ? 17.570 -16.399 -16.919 1.00 61.34 96 ARG A N 1
ATOM 802 C CA . ARG A 1 96 ? 18.567 -17.496 -16.782 1.00 61.34 96 ARG A CA 1
ATOM 803 C C . ARG A 1 96 ? 20.012 -17.049 -16.485 1.00 61.34 96 ARG A C 1
ATOM 805 O O . ARG A 1 96 ? 20.965 -17.606 -17.031 1.00 61.34 96 ARG A O 1
ATOM 812 N N . LYS A 1 97 ? 20.206 -16.047 -15.623 1.00 64.19 97 LYS A N 1
ATOM 813 C CA . LYS A 1 97 ? 21.542 -15.671 -15.136 1.00 64.19 97 LYS A CA 1
ATOM 814 C C . LYS A 1 97 ? 21.810 -16.390 -13.815 1.00 64.19 97 LYS A C 1
ATOM 816 O O . LYS A 1 97 ? 21.181 -16.073 -12.812 1.00 64.19 97 LYS A O 1
ATOM 821 N N . ASN A 1 98 ? 22.759 -17.329 -13.828 1.00 56.03 98 ASN A N 1
ATOM 822 C CA . ASN A 1 98 ? 23.114 -18.211 -12.702 1.00 56.03 98 ASN A CA 1
ATOM 823 C C . ASN A 1 98 ? 23.536 -17.484 -11.401 1.00 56.03 98 ASN A C 1
ATOM 825 O O . ASN A 1 98 ? 23.620 -18.121 -10.359 1.00 56.03 98 ASN A O 1
ATOM 829 N N . ASP A 1 99 ? 23.754 -16.165 -11.427 1.00 61.97 99 ASP A N 1
ATOM 830 C CA . ASP A 1 99 ? 24.172 -15.372 -10.259 1.00 61.97 99 ASP A CA 1
ATOM 831 C C . ASP A 1 99 ? 23.003 -14.777 -9.442 1.00 61.97 99 ASP A C 1
ATOM 833 O O . ASP A 1 99 ? 23.226 -14.008 -8.507 1.00 61.97 99 ASP A O 1
ATOM 837 N N . GLN A 1 100 ? 21.745 -15.087 -9.781 1.00 67.25 100 GLN A N 1
ATOM 838 C CA . GLN A 1 100 ? 20.561 -14.478 -9.147 1.00 67.25 100 GLN A CA 1
ATOM 839 C C . GLN A 1 100 ? 19.864 -15.348 -8.090 1.00 67.25 100 GLN A C 1
ATOM 841 O O . GLN A 1 100 ? 18.883 -14.898 -7.495 1.00 67.25 100 GLN A O 1
ATOM 846 N N . ASP A 1 101 ? 20.384 -16.538 -7.786 1.00 74.62 101 ASP A N 1
ATOM 847 C CA . ASP A 1 101 ? 19.783 -17.480 -6.825 1.00 74.62 101 ASP A CA 1
ATOM 848 C C . ASP A 1 101 ? 19.563 -16.878 -5.428 1.00 74.62 101 ASP A C 1
ATOM 850 O O . ASP A 1 101 ? 18.555 -17.151 -4.775 1.00 74.62 101 ASP A O 1
ATOM 854 N N . SER A 1 102 ? 20.472 -16.017 -4.961 1.00 79.56 102 SER A N 1
ATOM 855 C CA . SER A 1 102 ? 20.323 -15.321 -3.675 1.00 79.56 102 SER A CA 1
ATOM 856 C C . SER A 1 102 ? 19.206 -14.272 -3.700 1.00 79.56 102 SER A C 1
ATOM 858 O O . SER A 1 102 ? 18.472 -14.122 -2.724 1.00 79.56 102 SER A O 1
ATOM 860 N N . SER A 1 103 ? 19.042 -13.574 -4.827 1.00 82.69 103 SER A N 1
ATOM 861 C CA . SER A 1 103 ? 17.987 -12.571 -5.015 1.00 82.69 103 SER A CA 1
ATOM 862 C C . SER A 1 103 ? 16.614 -13.226 -5.150 1.00 82.69 103 SER A C 1
ATOM 864 O O . SER A 1 103 ? 15.646 -12.727 -4.583 1.00 82.69 103 SER A O 1
ATOM 866 N N . LEU A 1 104 ? 16.533 -14.367 -5.841 1.00 85.88 104 LEU A N 1
ATOM 867 C CA . LEU A 1 104 ? 15.305 -15.154 -5.964 1.00 85.88 104 LEU A CA 1
ATOM 868 C C . LEU A 1 104 ? 14.827 -15.665 -4.603 1.00 85.88 104 LEU A C 1
ATOM 870 O O . LEU A 1 104 ? 13.678 -15.418 -4.244 1.00 85.88 104 LEU A O 1
ATOM 874 N N . LYS A 1 105 ? 15.721 -16.266 -3.805 1.00 89.12 105 LYS A N 1
ATOM 875 C CA . LYS A 1 105 ? 15.388 -16.719 -2.443 1.00 89.12 105 LYS A CA 1
ATOM 876 C C . LYS A 1 105 ? 14.877 -15.581 -1.562 1.00 89.12 105 LYS A C 1
ATOM 878 O O . LYS A 1 105 ? 13.858 -15.731 -0.897 1.00 89.12 105 LYS A O 1
ATOM 883 N N . LEU A 1 106 ? 15.533 -14.419 -1.603 1.00 90.88 106 LEU A N 1
ATOM 884 C CA . LEU A 1 106 ? 15.092 -13.249 -0.839 1.00 90.88 106 LEU A CA 1
ATOM 885 C C . LEU A 1 106 ? 13.688 -12.780 -1.259 1.00 90.88 106 LEU A C 1
ATOM 887 O O . LEU A 1 106 ? 12.880 -12.394 -0.411 1.00 90.88 106 LEU A O 1
ATOM 891 N N . ILE A 1 107 ? 13.386 -12.802 -2.562 1.00 91.31 107 ILE A N 1
ATOM 892 C CA . ILE A 1 107 ? 12.059 -12.446 -3.077 1.00 91.31 107 ILE A CA 1
ATOM 893 C C . ILE A 1 107 ? 11.010 -13.462 -2.610 1.00 91.31 107 ILE A C 1
ATOM 895 O O . ILE A 1 107 ? 9.950 -13.052 -2.138 1.00 91.31 107 ILE A O 1
ATOM 899 N N . GLU A 1 108 ? 11.305 -14.760 -2.679 1.00 92.62 108 GLU A N 1
ATOM 900 C CA . GLU A 1 108 ? 10.414 -15.832 -2.216 1.00 92.62 108 GLU A CA 1
ATOM 901 C C . GLU A 1 108 ? 10.114 -15.718 -0.715 1.00 92.62 108 GLU A C 1
ATOM 903 O O . GLU A 1 108 ? 8.948 -15.682 -0.314 1.00 92.62 108 GLU A O 1
ATOM 908 N N . GLU A 1 109 ? 11.144 -15.563 0.120 1.00 94.81 109 GLU A N 1
ATOM 909 C CA . GLU A 1 109 ? 10.991 -15.350 1.565 1.00 94.81 109 GLU A CA 1
ATOM 910 C C . GLU A 1 109 ? 10.130 -14.116 1.858 1.00 94.81 109 GLU A C 1
ATOM 912 O O . GLU A 1 109 ? 9.239 -14.133 2.720 1.00 94.81 109 GLU A O 1
ATOM 917 N N . ARG A 1 110 ? 10.355 -13.034 1.102 1.00 95.38 110 ARG A N 1
ATOM 918 C CA . ARG A 1 110 ? 9.570 -11.814 1.252 1.00 95.38 110 ARG A CA 1
ATOM 919 C C . ARG A 1 110 ? 8.114 -12.023 0.848 1.00 95.38 110 ARG A C 1
ATOM 921 O O . ARG A 1 110 ? 7.237 -11.521 1.551 1.00 95.38 110 ARG A O 1
ATOM 928 N N . LEU A 1 111 ? 7.841 -12.755 -0.230 1.00 96.19 111 LEU A N 1
ATOM 929 C CA . LEU A 1 111 ? 6.483 -13.081 -0.671 1.00 96.19 111 LEU A CA 1
ATOM 930 C C . LEU A 1 111 ? 5.728 -13.882 0.395 1.00 96.19 111 LEU A C 1
ATOM 932 O O . LEU A 1 111 ? 4.609 -13.505 0.748 1.00 96.19 111 LEU A O 1
ATOM 936 N N . VAL A 1 112 ? 6.357 -14.904 0.979 1.00 96.25 112 VAL A N 1
ATOM 937 C CA . VAL A 1 112 ? 5.765 -15.704 2.068 1.00 96.25 112 VAL A CA 1
ATOM 938 C C . VAL A 1 112 ? 5.442 -14.826 3.282 1.00 96.25 112 VAL A C 1
ATOM 940 O O . VAL A 1 112 ? 4.330 -14.862 3.815 1.00 96.25 112 VAL A O 1
ATOM 943 N N . SER A 1 113 ? 6.384 -13.972 3.696 1.00 97.00 113 SER A N 1
ATOM 944 C CA . SER A 1 113 ? 6.177 -13.031 4.805 1.00 97.00 113 SER A CA 1
ATOM 945 C C . SER A 1 113 ? 5.007 -12.071 4.547 1.00 97.00 113 SER A C 1
ATOM 947 O O . SER A 1 113 ? 4.180 -11.834 5.434 1.00 97.00 113 SER A O 1
ATOM 949 N N . LEU A 1 114 ? 4.902 -11.539 3.326 1.00 96.19 114 LEU A N 1
ATOM 950 C CA . LEU A 1 114 ? 3.825 -10.632 2.932 1.00 96.19 114 LEU A CA 1
ATOM 951 C C . LEU A 1 114 ? 2.463 -11.330 2.882 1.00 96.19 114 LEU A C 1
ATOM 953 O O . LEU A 1 114 ? 1.467 -10.731 3.293 1.00 96.19 114 LEU A O 1
ATOM 957 N N . GLN A 1 115 ? 2.404 -12.583 2.427 1.00 94.81 115 GLN A N 1
ATOM 958 C CA . GLN A 1 115 ? 1.175 -13.379 2.432 1.00 94.81 115 GLN A CA 1
ATOM 959 C C . GLN A 1 115 ? 0.653 -13.575 3.858 1.00 94.81 115 GLN A C 1
ATOM 961 O O . GLN A 1 115 ? -0.499 -13.226 4.125 1.00 94.81 115 GLN A O 1
ATOM 966 N N . LYS A 1 116 ? 1.518 -13.998 4.787 1.00 95.69 116 LYS A N 1
ATOM 967 C CA . LYS A 1 116 ? 1.156 -14.153 6.203 1.00 95.69 116 LYS A CA 1
ATOM 968 C C . LYS A 1 116 ? 0.673 -12.836 6.817 1.00 95.69 116 LYS A C 1
ATOM 970 O O . LYS A 1 116 ? -0.394 -12.783 7.424 1.00 95.69 116 LYS A 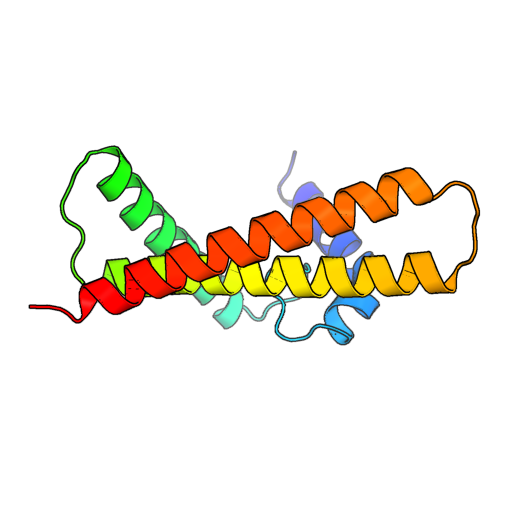O 1
ATOM 975 N N . SER A 1 117 ? 1.409 -11.744 6.596 1.00 94.69 117 SER A N 1
ATOM 976 C CA . SER A 1 117 ? 1.012 -10.419 7.091 1.00 94.69 117 SER A CA 1
ATOM 977 C C . SER A 1 117 ? -0.348 -9.976 6.534 1.00 94.69 117 SER A C 1
ATOM 979 O O . SER A 1 117 ? -1.163 -9.399 7.253 1.00 94.69 117 SER A O 1
ATOM 981 N N . ARG A 1 118 ? -0.638 -10.269 5.260 1.00 95.56 118 ARG A N 1
ATOM 982 C CA . ARG A 1 118 ? -1.940 -9.968 4.652 1.00 95.56 118 ARG A CA 1
ATOM 983 C C . ARG A 1 118 ? -3.068 -10.759 5.305 1.00 95.56 118 ARG A C 1
ATOM 985 O O . ARG A 1 118 ? -4.134 -10.194 5.529 1.00 95.56 118 ARG A O 1
ATOM 992 N N . GLU A 1 119 ? -2.858 -12.041 5.576 1.00 96.56 119 GLU A N 1
ATOM 993 C CA . GLU A 1 119 ? -3.850 -12.891 6.243 1.00 96.56 119 GLU A CA 1
ATOM 994 C C . GLU A 1 119 ? -4.178 -12.367 7.641 1.00 96.56 119 GLU A C 1
ATOM 996 O O . GLU A 1 119 ? -5.354 -12.223 7.973 1.00 96.56 119 GLU A O 1
ATOM 1001 N N . GLU A 1 120 ? -3.163 -11.978 8.414 1.00 96.38 120 GLU A N 1
ATOM 1002 C CA . GLU A 1 120 ? -3.339 -11.352 9.729 1.00 96.38 120 GLU A CA 1
ATOM 1003 C C . GLU A 1 120 ? -4.158 -10.055 9.641 1.00 96.38 120 GLU A C 1
ATOM 1005 O O . GLU A 1 120 ? -5.093 -9.864 10.419 1.00 96.38 120 GLU A O 1
ATOM 1010 N N . LEU A 1 121 ? -3.878 -9.194 8.656 1.00 96.00 121 LEU A N 1
ATOM 1011 C CA . LEU A 1 121 ? -4.640 -7.960 8.430 1.00 96.00 121 LEU A CA 1
ATOM 1012 C C . LEU A 1 121 ? -6.096 -8.234 8.031 1.00 96.00 121 LEU A C 1
ATOM 1014 O O . LEU A 1 121 ? -7.007 -7.558 8.509 1.00 96.00 121 LEU A O 1
ATOM 1018 N N . VAL A 1 122 ? -6.335 -9.229 7.173 1.00 95.25 122 VAL A N 1
ATOM 1019 C CA . VAL A 1 122 ? -7.691 -9.632 6.768 1.00 95.25 122 VAL A CA 1
ATOM 1020 C C . VAL A 1 122 ? -8.463 -10.197 7.957 1.00 95.25 122 VAL A C 1
ATOM 1022 O O . VAL A 1 122 ? -9.639 -9.878 8.129 1.00 95.25 122 VAL A O 1
ATOM 1025 N N . LEU A 1 123 ? -7.820 -11.010 8.794 1.00 95.69 123 LEU A N 1
ATOM 1026 C CA . LEU A 1 123 ? -8.420 -11.526 10.023 1.00 95.69 123 LEU A CA 1
ATOM 1027 C C . LEU A 1 123 ? -8.725 -10.398 11.010 1.00 95.69 123 LEU A C 1
ATOM 1029 O O . LEU A 1 123 ? -9.817 -10.375 11.570 1.00 95.69 123 LEU A O 1
ATOM 1033 N N . ALA A 1 124 ? -7.805 -9.448 11.193 1.00 94.00 124 ALA A N 1
ATOM 1034 C CA . ALA A 1 124 ? -8.031 -8.272 12.029 1.00 94.00 124 ALA A CA 1
ATOM 1035 C C . ALA A 1 124 ? -9.229 -7.455 11.532 1.00 94.00 124 ALA A C 1
ATOM 1037 O O . ALA A 1 124 ? -10.088 -7.096 12.332 1.00 94.00 124 ALA A O 1
ATOM 1038 N N . LYS A 1 125 ? -9.344 -7.247 10.214 1.00 94.12 125 LYS A N 1
ATOM 1039 C CA . LYS A 1 125 ? -10.482 -6.538 9.622 1.00 94.12 125 LYS A CA 1
ATOM 1040 C C . LYS A 1 125 ? -11.800 -7.266 9.886 1.00 94.12 125 LYS A C 1
ATOM 1042 O O . LYS A 1 125 ? -12.740 -6.645 10.356 1.00 94.12 125 LYS A O 1
ATOM 1047 N N . LYS A 1 126 ? -11.853 -8.586 9.670 1.00 93.25 126 LYS A N 1
ATOM 1048 C CA . LYS A 1 126 ? -13.050 -9.403 9.954 1.00 93.25 126 LYS A CA 1
ATOM 1049 C C . LYS A 1 126 ? -13.481 -9.342 11.421 1.00 93.25 126 LYS A C 1
ATOM 1051 O O . LYS A 1 126 ? -14.665 -9.439 11.712 1.00 93.25 126 LYS A O 1
ATOM 1056 N N . LYS A 1 127 ? -12.533 -9.191 12.351 1.00 92.56 127 LYS A N 1
ATOM 1057 C CA . LYS A 1 127 ? -12.835 -9.063 13.783 1.00 92.56 127 LYS A CA 1
ATOM 1058 C C . LYS A 1 127 ? -13.507 -7.737 14.145 1.00 92.56 127 LYS A C 1
ATOM 1060 O O . LYS A 1 127 ? -14.145 -7.689 15.184 1.00 92.56 127 LYS A O 1
ATOM 1065 N N . LEU A 1 128 ? -13.422 -6.702 13.303 1.00 89.50 128 LEU A N 1
ATOM 1066 C CA . LEU A 1 128 ? -14.158 -5.446 13.510 1.00 89.50 128 LEU A CA 1
ATOM 1067 C C . LEU A 1 128 ? -15.673 -5.607 13.321 1.00 89.50 128 LEU A C 1
ATOM 1069 O O . LEU A 1 128 ? -16.445 -4.742 13.729 1.00 89.50 128 LEU A O 1
ATOM 1073 N N . ASP A 1 129 ? -16.107 -6.684 12.666 1.00 82.62 129 ASP A N 1
ATOM 1074 C CA . ASP A 1 129 ? -17.518 -7.002 12.431 1.00 82.62 129 ASP A CA 1
ATOM 1075 C C . ASP A 1 129 ? -18.132 -7.877 13.528 1.00 82.62 129 ASP A C 1
ATOM 1077 O O . ASP A 1 129 ? -19.331 -8.148 13.494 1.00 82.62 129 ASP A O 1
ATOM 1081 N N . ILE A 1 130 ? -17.327 -8.312 14.500 1.00 75.25 130 ILE A N 1
ATOM 1082 C CA . ILE A 1 130 ? -17.793 -9.083 15.650 1.00 75.25 130 ILE A CA 1
ATOM 1083 C C . ILE A 1 130 ? -18.216 -8.077 16.739 1.00 75.25 130 ILE A C 1
ATOM 1085 O O . ILE A 1 130 ? -17.387 -7.234 17.087 1.00 75.25 130 ILE A O 1
ATOM 1089 N N . PRO A 1 131 ? -19.477 -8.121 17.221 1.00 58.16 131 PRO A N 1
ATOM 1090 C CA . PRO A 1 131 ? -19.992 -7.220 18.256 1.00 58.16 131 PRO A CA 1
ATOM 1091 C C . PRO A 1 131 ? -19.214 -7.261 19.572 1.00 58.16 131 PRO A C 1
ATOM 1093 O O . PRO A 1 131 ? -18.722 -8.356 19.935 1.00 58.16 131 PRO A O 1
#

pLDDT: mean 91.66, std 8.62, range [56.03, 97.94]

Foldseek 3Di:
DDPVVVVVVLVVQQVVCVVVCVVVVLQPPRRHDDDPVRVVVVVVLVVLLVVVVVCVVVVHDDDLVSLLSNLVVLLSNLVNLLVVLVVVLVVVVVVPDPVCPVVNVVSVVVNVVSVVVNVVSVVVNVVSVPD